Protein AF-A0A673LH38-F1 (afdb_monomer)

Mean predicted aligned error: 8.01 Å

Solvent-accessible surface area (backbone atoms only — not comparable to full-atom values): 8176 Å² total; per-residue (Å²): 126,64,16,39,36,42,34,36,40,55,100,60,71,49,93,52,50,27,47,50,55,32,51,54,44,51,49,33,48,72,74,65,25,55,27,29,40,26,26,31,14,60,38,18,37,38,70,23,70,87,26,54,37,81,55,52,80,71,77,49,54,81,39,64,82,47,83,31,49,96,41,46,58,44,92,47,70,55,59,79,38,70,66,28,42,40,41,24,50,49,43,34,52,77,71,59,42,35,29,39,35,47,36,47,44,70,73,46,50,51,52,51,50,53,51,49,73,44,39,66,64,42,50,56,49,48,53,66,70,49,78,89,79,74,89,79,82,80,76,64,65,48,72,50,76,56,76,86,133

Sequence (149 aa):
LHALCVFNKMLYNSAGMNAAIRAVTRMGIYVGAKVYLVYEGYQGLVDGGDNIKLANWQSVTNIIQLGGTVIGSARCKAFTTREGRLAAAFNLVKRGISNLCVCGGDGSLTGANIFRSEWSGLLDELLKKVCHQMYFKGASLNCIAKMND

Organism: NCBI:txid307959

Structure (mmCIF, N/CA/C/O backbone):
data_AF-A0A673LH38-F1
#
_entry.id   AF-A0A673LH38-F1
#
loop_
_atom_site.group_PDB
_atom_site.id
_atom_site.type_symbol
_atom_site.label_atom_id
_atom_site.label_alt_id
_atom_site.label_comp_id
_atom_site.label_asym_id
_atom_site.label_entity_id
_atom_site.label_seq_id
_atom_site.pdbx_PDB_ins_code
_atom_site.Cartn_x
_atom_site.Cartn_y
_atom_site.Cartn_z
_atom_site.occupancy
_atom_site.B_iso_or_equiv
_atom_site.auth_seq_id
_atom_site.auth_comp_id
_atom_site.auth_asym_id
_atom_site.auth_atom_id
_atom_site.pdbx_PDB_model_num
ATOM 1 N N . LEU A 1 1 ? -11.726 -13.631 -4.597 1.00 43.41 1 LEU A N 1
ATOM 2 C CA . LEU A 1 1 ? -10.728 -12.767 -5.274 1.00 43.41 1 LEU A CA 1
ATOM 3 C C . LEU A 1 1 ? -10.133 -11.800 -4.260 1.00 43.41 1 LEU A C 1
ATOM 5 O O . LEU A 1 1 ? -10.767 -10.822 -3.899 1.00 43.41 1 LEU A O 1
ATOM 9 N N . HIS A 1 2 ? -8.958 -12.129 -3.744 1.00 55.66 2 HIS A N 1
ATOM 10 C CA . HIS A 1 2 ? -8.279 -11.407 -2.672 1.00 55.66 2 HIS A CA 1
ATOM 11 C C . HIS A 1 2 ? -7.371 -10.347 -3.302 1.00 55.66 2 HIS A C 1
ATOM 13 O O . HIS A 1 2 ? -6.460 -10.704 -4.043 1.00 55.66 2 HIS A O 1
ATOM 19 N N . ALA A 1 3 ? -7.647 -9.057 -3.093 1.00 60.16 3 ALA A N 1
ATOM 20 C CA . ALA A 1 3 ? -6.787 -8.004 -3.626 1.00 60.16 3 ALA A CA 1
ATOM 21 C C . ALA A 1 3 ? -5.535 -7.829 -2.749 1.00 60.16 3 ALA A C 1
ATOM 23 O O . ALA A 1 3 ? -5.631 -7.870 -1.517 1.00 60.16 3 ALA A O 1
ATOM 24 N N . LEU A 1 4 ? -4.378 -7.687 -3.403 1.00 64.31 4 LEU A N 1
ATOM 25 C CA . LEU A 1 4 ? -3.053 -7.605 -2.787 1.00 64.31 4 LEU A CA 1
ATOM 26 C C . LEU A 1 4 ? -2.476 -6.208 -2.992 1.00 64.31 4 LEU A C 1
ATOM 28 O O . LEU A 1 4 ? -2.326 -5.764 -4.126 1.00 64.31 4 LEU A O 1
ATOM 32 N N . CYS A 1 5 ? -2.138 -5.530 -1.906 1.00 63.44 5 CYS A N 1
ATOM 33 C CA . CYS A 1 5 ? -1.544 -4.201 -1.925 1.00 63.44 5 CYS A CA 1
ATOM 34 C C . CYS A 1 5 ? -0.044 -4.295 -1.645 1.00 63.44 5 CYS A C 1
ATOM 36 O O . CYS A 1 5 ? 0.328 -4.794 -0.591 1.00 63.44 5 CYS A O 1
ATOM 38 N N . VAL A 1 6 ? 0.805 -3.826 -2.561 1.00 65.06 6 VAL A N 1
ATOM 39 C CA . VAL A 1 6 ? 2.266 -3.820 -2.395 1.00 65.06 6 VAL A CA 1
ATOM 40 C C . VAL A 1 6 ? 2.738 -2.391 -2.181 1.00 65.06 6 VAL A C 1
ATOM 42 O O . VAL A 1 6 ? 2.471 -1.525 -3.017 1.00 65.06 6 VAL A O 1
ATOM 45 N N . PHE A 1 7 ? 3.460 -2.141 -1.090 1.00 68.25 7 PHE A N 1
ATOM 46 C CA . PHE A 1 7 ? 4.151 -0.866 -0.916 1.00 68.25 7 PHE A CA 1
ATOM 47 C C . PHE A 1 7 ? 5.502 -1.023 -0.229 1.00 68.25 7 PHE A C 1
ATOM 49 O O . PHE A 1 7 ? 5.739 -1.982 0.510 1.00 68.25 7 PHE A O 1
ATOM 56 N N . ASN A 1 8 ? 6.387 -0.066 -0.504 1.00 59.78 8 ASN A N 1
ATOM 57 C CA . ASN A 1 8 ? 7.760 -0.070 -0.036 1.00 59.78 8 ASN A CA 1
ATOM 58 C C . ASN A 1 8 ? 7.997 1.017 1.012 1.00 59.78 8 ASN A C 1
ATOM 60 O O . ASN A 1 8 ? 7.528 2.147 0.864 1.00 59.78 8 ASN A O 1
ATOM 64 N N . LYS A 1 9 ? 8.771 0.693 2.047 1.00 57.19 9 LYS A N 1
ATOM 65 C CA . LYS A 1 9 ? 9.431 1.716 2.854 1.00 57.19 9 LYS A CA 1
ATOM 66 C C . LYS A 1 9 ? 10.800 1.237 3.315 1.00 57.19 9 LYS A C 1
ATOM 68 O O . LYS A 1 9 ? 10.929 0.463 4.265 1.00 57.19 9 LYS A O 1
ATOM 73 N N . MET A 1 10 ? 11.826 1.779 2.677 1.00 52.81 10 MET A N 1
ATOM 74 C CA . MET A 1 10 ? 13.209 1.710 3.129 1.00 52.81 10 MET A CA 1
ATOM 75 C C . MET A 1 10 ? 13.832 3.098 3.006 1.00 52.81 10 MET A C 1
ATOM 77 O O . MET A 1 10 ? 13.480 3.877 2.119 1.00 52.81 10 MET A O 1
ATOM 81 N N . LEU A 1 11 ? 14.713 3.423 3.951 1.00 47.12 11 LEU A N 1
ATOM 82 C CA . LEU A 1 11 ? 15.449 4.690 3.994 1.00 47.12 11 LEU A CA 1
ATOM 83 C C . LEU A 1 11 ? 16.657 4.701 3.043 1.00 47.12 11 LEU A C 1
ATOM 85 O O . LEU A 1 11 ? 17.255 5.751 2.843 1.00 47.12 11 LEU A O 1
ATOM 89 N N . TYR A 1 12 ? 16.981 3.557 2.440 1.00 46.22 12 TYR A N 1
ATOM 90 C CA . TYR A 1 12 ? 17.981 3.406 1.391 1.00 46.22 12 TYR A CA 1
ATOM 91 C C . TYR A 1 12 ? 17.317 2.733 0.189 1.00 46.22 12 TYR A C 1
ATOM 93 O O . TYR A 1 12 ? 16.693 1.682 0.330 1.00 46.22 12 TYR A O 1
ATOM 101 N N . ASN A 1 13 ? 17.429 3.356 -0.982 1.00 54.97 13 ASN A N 1
ATOM 102 C CA . ASN A 1 13 ? 17.029 2.792 -2.269 1.00 54.97 13 ASN A CA 1
ATOM 103 C C . ASN A 1 13 ? 17.883 1.543 -2.550 1.00 54.97 13 ASN A C 1
ATOM 105 O O . ASN A 1 13 ? 18.934 1.634 -3.176 1.00 54.97 13 ASN A O 1
ATOM 109 N N . SER A 1 14 ? 17.462 0.389 -2.028 1.00 56.12 14 SER A N 1
ATOM 110 C CA . SER A 1 14 ? 18.187 -0.871 -2.186 1.00 56.12 14 SER A CA 1
ATOM 111 C C . SER A 1 14 ? 17.957 -1.443 -3.584 1.00 56.12 14 SER A C 1
ATOM 113 O O . SER A 1 14 ? 16.817 -1.530 -4.060 1.00 56.12 14 SER A O 1
ATOM 115 N N . ALA A 1 15 ? 19.048 -1.842 -4.239 1.00 59.84 15 ALA A N 1
ATOM 116 C CA . ALA A 1 15 ? 19.034 -2.535 -5.519 1.00 59.84 15 ALA A CA 1
ATOM 117 C C . ALA A 1 15 ? 18.386 -3.923 -5.342 1.00 59.84 15 ALA A C 1
ATOM 119 O O . ALA A 1 15 ? 19.048 -4.905 -5.042 1.00 59.84 15 ALA A O 1
ATOM 120 N N . GLY A 1 16 ? 17.059 -3.994 -5.472 1.00 71.94 16 GLY A N 1
ATOM 121 C CA . GLY A 1 16 ? 16.303 -5.242 -5.303 1.00 71.94 16 GLY A CA 1
ATOM 122 C C . GLY A 1 16 ? 14.801 -5.050 -5.100 1.00 71.94 16 GLY A C 1
ATOM 123 O O . GLY A 1 16 ? 14.005 -5.938 -5.407 1.00 71.94 16 GLY A O 1
ATOM 124 N N . MET A 1 17 ? 14.369 -3.861 -4.678 1.00 77.81 17 MET A N 1
ATOM 125 C CA . MET A 1 17 ? 12.950 -3.588 -4.411 1.00 77.81 17 MET A CA 1
ATOM 126 C C . MET A 1 17 ? 12.081 -3.667 -5.657 1.00 77.81 17 MET A C 1
ATOM 128 O O . MET A 1 17 ? 10.998 -4.245 -5.616 1.00 77.81 17 MET A O 1
ATOM 132 N N . ASN A 1 18 ? 12.564 -3.150 -6.785 1.00 84.44 18 ASN A N 1
ATOM 133 C CA . ASN A 1 18 ? 11.842 -3.263 -8.049 1.00 84.44 18 ASN A CA 1
ATOM 134 C C . ASN A 1 18 ? 11.701 -4.724 -8.496 1.00 84.44 18 ASN A C 1
ATOM 136 O O . ASN A 1 18 ? 10.676 -5.094 -9.070 1.00 84.44 18 ASN A O 1
ATOM 140 N N . ALA A 1 19 ? 12.681 -5.579 -8.181 1.00 84.25 19 ALA A N 1
ATOM 141 C CA . ALA A 1 19 ? 12.580 -7.012 -8.427 1.00 84.25 19 ALA A CA 1
ATOM 142 C C . ALA A 1 19 ? 11.520 -7.665 -7.525 1.00 84.25 19 ALA A C 1
ATOM 144 O O . ALA A 1 19 ? 10.686 -8.419 -8.031 1.00 84.25 19 ALA A O 1
ATOM 145 N N . ALA A 1 20 ? 11.480 -7.314 -6.234 1.00 83.31 20 ALA A N 1
ATOM 146 C CA . ALA A 1 20 ? 10.463 -7.794 -5.296 1.00 83.31 20 ALA A CA 1
ATOM 147 C C . ALA A 1 20 ? 9.044 -7.354 -5.703 1.00 83.31 20 ALA A C 1
ATOM 149 O O . ALA A 1 20 ? 8.155 -8.194 -5.848 1.00 83.31 20 ALA A O 1
ATOM 150 N N . ILE A 1 21 ? 8.845 -6.060 -5.986 1.00 84.88 21 ILE A N 1
ATOM 151 C CA . ILE A 1 21 ? 7.564 -5.505 -6.452 1.00 84.88 21 ILE A CA 1
ATOM 152 C C . ILE A 1 21 ? 7.116 -6.216 -7.730 1.00 84.88 21 ILE A C 1
ATOM 154 O O . ILE A 1 21 ? 5.959 -6.632 -7.838 1.00 84.88 21 ILE A O 1
ATOM 158 N N . ARG A 1 22 ? 8.029 -6.419 -8.689 1.00 88.12 22 ARG A N 1
ATOM 159 C CA . ARG A 1 22 ? 7.725 -7.137 -9.932 1.00 88.12 22 ARG A CA 1
ATOM 160 C C . ARG A 1 22 ? 7.333 -8.587 -9.678 1.00 88.12 22 ARG A C 1
ATOM 162 O O . ARG A 1 22 ? 6.371 -9.049 -10.286 1.00 88.12 22 ARG A O 1
ATOM 169 N N . ALA A 1 23 ? 8.064 -9.301 -8.825 1.00 86.81 23 ALA A N 1
ATOM 170 C CA . ALA A 1 23 ? 7.796 -10.704 -8.523 1.00 86.81 23 ALA A CA 1
ATOM 171 C C . ALA A 1 23 ? 6.422 -10.875 -7.863 1.00 86.81 23 ALA A C 1
ATOM 173 O O . ALA A 1 23 ? 5.607 -11.661 -8.346 1.00 86.81 23 ALA A O 1
ATOM 174 N N . VAL A 1 24 ? 6.131 -10.081 -6.828 1.00 84.75 24 VAL A N 1
ATOM 175 C CA . VAL A 1 24 ? 4.847 -10.117 -6.114 1.00 84.75 24 VAL A CA 1
ATOM 176 C C . VAL A 1 24 ? 3.697 -9.719 -7.036 1.00 84.75 24 VAL A C 1
ATOM 178 O O . VAL A 1 24 ? 2.672 -10.396 -7.066 1.00 84.75 24 VAL A O 1
ATOM 181 N N . THR A 1 25 ? 3.877 -8.672 -7.847 1.00 88.00 25 THR A N 1
ATOM 182 C CA . THR A 1 25 ? 2.840 -8.219 -8.783 1.00 88.00 25 THR A CA 1
ATOM 183 C C . THR A 1 25 ? 2.551 -9.259 -9.855 1.00 88.00 25 THR A C 1
ATOM 185 O O . THR A 1 25 ? 1.392 -9.598 -10.083 1.00 88.00 25 THR A O 1
ATOM 188 N N . ARG A 1 26 ? 3.588 -9.815 -10.495 1.00 89.06 26 ARG A N 1
ATOM 189 C CA . ARG A 1 26 ? 3.405 -10.851 -11.519 1.00 89.06 26 ARG A CA 1
ATOM 190 C C . ARG A 1 26 ? 2.783 -12.109 -10.944 1.00 89.06 26 ARG A C 1
ATOM 192 O O . ARG A 1 26 ? 1.888 -12.656 -11.576 1.00 89.06 26 ARG A O 1
ATOM 199 N N . MET A 1 27 ? 3.213 -12.534 -9.756 1.00 88.00 27 MET A N 1
ATOM 200 C CA . MET A 1 27 ? 2.639 -13.706 -9.105 1.00 88.00 27 MET A CA 1
ATOM 201 C C . MET A 1 27 ? 1.177 -13.469 -8.712 1.00 88.00 27 MET A C 1
ATOM 203 O O . MET A 1 27 ? 0.338 -14.327 -8.957 1.00 88.00 27 MET A O 1
ATOM 207 N N . GLY A 1 28 ? 0.851 -12.289 -8.176 1.00 86.81 28 GLY A N 1
ATOM 208 C CA . GLY A 1 28 ? -0.524 -11.904 -7.855 1.00 86.81 28 GLY A CA 1
ATOM 209 C C . GLY A 1 28 ? -1.435 -11.913 -9.084 1.00 86.81 28 GLY A C 1
ATOM 210 O O . GLY A 1 28 ? -2.502 -12.520 -9.054 1.00 86.81 28 GLY A O 1
ATOM 211 N N . ILE A 1 29 ? -0.986 -11.320 -10.194 1.00 88.62 29 ILE A N 1
ATOM 212 C CA . ILE A 1 29 ? -1.725 -11.352 -11.465 1.00 88.62 29 ILE A CA 1
ATOM 213 C C . ILE A 1 29 ? -1.861 -12.794 -11.977 1.00 88.62 29 ILE A C 1
ATOM 215 O O . ILE A 1 29 ? -2.943 -13.186 -12.407 1.00 88.62 29 ILE A O 1
ATOM 219 N N . TYR A 1 30 ? -0.794 -13.595 -11.894 1.00 88.19 30 TYR A N 1
ATOM 220 C CA . TYR A 1 30 ? -0.776 -14.990 -12.344 1.00 88.19 30 TYR A CA 1
ATOM 221 C C . TYR A 1 30 ? -1.802 -15.866 -11.610 1.00 88.19 30 TYR A C 1
ATOM 223 O O . TYR A 1 30 ? -2.469 -16.679 -12.240 1.00 88.19 30 TYR A O 1
ATOM 231 N N . VAL A 1 31 ? -1.996 -15.664 -10.303 1.00 87.12 31 VAL A N 1
ATOM 232 C CA . VAL A 1 31 ? -3.020 -16.388 -9.520 1.00 87.12 31 VAL A CA 1
ATOM 233 C C . VAL A 1 31 ? -4.435 -15.808 -9.664 1.00 87.12 31 VAL A C 1
ATOM 235 O O . VAL A 1 31 ? -5.347 -16.222 -8.950 1.00 87.12 31 VAL A O 1
ATOM 238 N N . GLY A 1 32 ? -4.637 -14.825 -10.548 1.00 86.44 32 GLY A N 1
ATOM 239 C CA . GLY A 1 32 ? -5.931 -14.169 -10.760 1.00 86.44 32 GLY A CA 1
ATOM 240 C C . GLY A 1 32 ? -6.326 -13.174 -9.660 1.00 86.44 32 GLY A C 1
ATOM 241 O O . GLY A 1 32 ? -7.501 -12.817 -9.538 1.00 86.44 32 GLY A O 1
ATOM 242 N N . ALA A 1 33 ? -5.376 -12.718 -8.837 1.00 86.62 33 ALA A N 1
ATOM 243 C CA . ALA A 1 33 ? -5.612 -11.675 -7.844 1.00 86.62 33 ALA A CA 1
ATOM 244 C C . ALA A 1 33 ? -5.526 -10.274 -8.470 1.00 86.62 33 ALA A C 1
ATOM 246 O O . ALA A 1 33 ? -4.722 -10.006 -9.363 1.00 86.62 33 ALA A O 1
ATOM 247 N N . LYS A 1 34 ? -6.334 -9.340 -7.953 1.00 89.19 34 LYS A N 1
ATOM 248 C CA . LYS A 1 34 ? -6.212 -7.916 -8.295 1.00 89.19 34 LYS A CA 1
ATOM 249 C C . LYS A 1 34 ? -5.084 -7.309 -7.466 1.00 89.19 34 LYS A C 1
ATOM 251 O O . LYS A 1 34 ? -5.202 -7.222 -6.244 1.00 89.19 34 LYS A O 1
ATOM 256 N N . VAL A 1 35 ? -3.997 -6.906 -8.114 1.00 90.06 35 VAL A N 1
ATOM 257 C CA . VAL A 1 35 ? -2.845 -6.307 -7.431 1.00 90.06 35 VAL A CA 1
ATOM 258 C C . VAL A 1 35 ? -2.936 -4.790 -7.497 1.00 90.06 35 VAL A C 1
ATOM 260 O O . VAL A 1 35 ? -3.176 -4.232 -8.563 1.00 90.06 35 VAL A O 1
ATOM 263 N N . TYR A 1 36 ? -2.713 -4.127 -6.370 1.00 91.19 36 TYR A N 1
ATOM 264 C CA . TYR A 1 36 ? -2.600 -2.679 -6.273 1.00 91.19 36 TYR A CA 1
ATOM 265 C C . TYR A 1 36 ? -1.198 -2.292 -5.802 1.00 91.19 36 TYR A C 1
ATOM 267 O O . TYR A 1 36 ? -0.641 -2.912 -4.896 1.00 91.19 36 TYR A O 1
ATOM 275 N N . LEU A 1 37 ? -0.641 -1.250 -6.409 1.00 90.00 37 LEU A N 1
ATOM 276 C CA . LEU A 1 37 ? 0.607 -0.619 -5.995 1.00 90.00 37 LEU A CA 1
ATOM 277 C C . LEU A 1 37 ? 0.280 0.661 -5.240 1.00 90.00 37 LEU A C 1
ATOM 279 O O . LEU A 1 37 ? -0.537 1.457 -5.716 1.00 90.00 37 LEU A O 1
ATOM 283 N N . VAL A 1 38 ? 0.918 0.854 -4.086 1.00 89.31 38 VAL A N 1
ATOM 284 C CA . VAL A 1 38 ? 0.79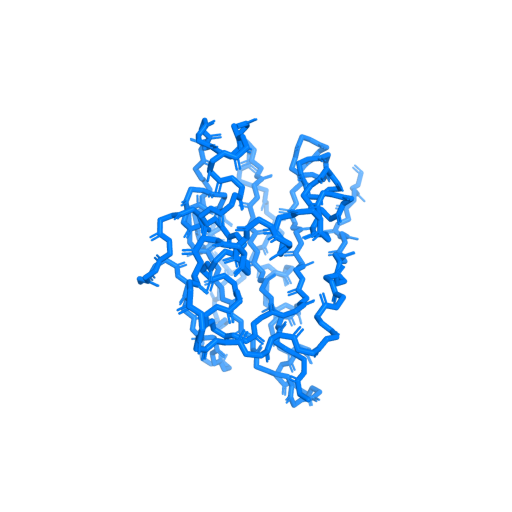4 2.100 -3.325 1.00 89.31 38 VAL A CA 1
ATOM 285 C C . VAL A 1 38 ? 2.048 2.928 -3.483 1.00 89.31 38 VAL A C 1
ATOM 287 O O . VAL A 1 38 ? 3.148 2.476 -3.161 1.00 89.31 38 VAL A O 1
ATOM 290 N N . TYR A 1 39 ? 1.848 4.141 -3.972 1.00 88.25 39 TYR A N 1
ATOM 291 C CA . TYR A 1 39 ? 2.886 5.136 -4.161 1.00 88.25 39 TYR A CA 1
ATOM 292 C C . TYR A 1 39 ? 3.161 5.881 -2.852 1.00 88.25 39 TYR A C 1
ATOM 294 O O . TYR A 1 39 ? 2.289 5.972 -1.995 1.00 88.25 39 TYR A O 1
ATOM 302 N N . GLU A 1 40 ? 4.378 6.385 -2.660 1.00 87.44 40 GLU A N 1
ATOM 303 C CA . GLU A 1 40 ? 4.781 7.146 -1.464 1.00 87.44 40 GLU A CA 1
ATOM 304 C C . GLU A 1 40 ? 4.616 6.377 -0.132 1.00 87.44 40 GLU A C 1
ATOM 306 O O . GLU A 1 40 ? 4.526 6.942 0.962 1.00 87.44 40 GLU A O 1
ATOM 311 N N . GLY A 1 41 ? 4.609 5.046 -0.204 1.00 86.12 41 GLY A N 1
ATOM 312 C CA . GLY A 1 41 ? 4.534 4.145 0.941 1.00 86.12 41 GLY A CA 1
ATOM 313 C C . GLY A 1 41 ? 3.302 4.366 1.829 1.00 86.12 41 GLY A C 1
ATOM 314 O O . GLY A 1 41 ? 2.171 4.421 1.355 1.00 86.12 41 GLY A O 1
ATOM 315 N N . TYR A 1 42 ? 3.509 4.490 3.146 1.00 86.62 42 TYR A N 1
ATOM 316 C CA . TYR A 1 42 ? 2.404 4.713 4.089 1.00 86.62 42 TYR A CA 1
ATOM 317 C C . TYR A 1 42 ? 1.662 6.029 3.849 1.00 86.62 42 TYR A C 1
ATOM 319 O O . TYR A 1 42 ? 0.487 6.114 4.187 1.00 86.62 42 TYR A O 1
ATOM 327 N N . GLN A 1 43 ? 2.322 7.044 3.283 1.00 88.38 43 GLN A N 1
ATOM 328 C CA . GLN A 1 43 ? 1.673 8.327 3.023 1.00 88.38 43 GLN A CA 1
ATOM 329 C C . GLN A 1 43 ? 0.586 8.152 1.963 1.00 88.38 43 GLN A C 1
ATOM 331 O O . GLN A 1 43 ? -0.567 8.481 2.217 1.00 88.38 43 GLN A O 1
ATOM 336 N N . GLY A 1 44 ? 0.909 7.498 0.846 1.00 89.19 44 GLY A N 1
ATOM 337 C CA . GLY A 1 44 ? -0.087 7.211 -0.181 1.00 89.19 44 GLY A CA 1
ATOM 338 C C . GLY A 1 44 ? -1.180 6.242 0.263 1.00 89.19 44 GLY A C 1
ATOM 339 O O . GLY A 1 44 ? -2.294 6.297 -0.256 1.00 89.19 44 GLY A O 1
ATOM 340 N N . LEU A 1 45 ? -0.912 5.395 1.261 1.00 88.56 45 LEU A N 1
ATOM 341 C CA . LEU A 1 45 ? -1.947 4.560 1.868 1.00 88.56 45 LEU A CA 1
ATOM 342 C C . LEU A 1 45 ? -2.986 5.406 2.628 1.00 88.56 45 LEU A C 1
ATOM 344 O O . LEU A 1 45 ? -4.186 5.147 2.521 1.00 88.56 45 LEU A O 1
ATOM 348 N N . VAL A 1 46 ? -2.526 6.421 3.368 1.00 91.06 46 VAL A N 1
ATOM 349 C CA . VAL A 1 46 ? -3.375 7.373 4.108 1.00 91.06 46 VAL A CA 1
ATOM 350 C C . VAL A 1 46 ? -4.105 8.319 3.156 1.00 91.06 46 VAL A C 1
ATOM 352 O O . VAL A 1 46 ? -5.312 8.501 3.294 1.00 91.06 46 VAL A O 1
ATOM 355 N N . ASP A 1 47 ? -3.400 8.871 2.170 1.00 90.94 47 ASP A N 1
ATOM 356 C CA . ASP A 1 47 ? -3.967 9.816 1.203 1.00 90.94 47 ASP A CA 1
ATOM 357 C C . ASP A 1 47 ? -4.980 9.132 0.273 1.00 90.94 47 ASP A C 1
ATOM 359 O O . ASP A 1 47 ? -5.976 9.728 -0.138 1.00 90.94 47 ASP A O 1
ATOM 363 N N . GLY A 1 48 ? -4.756 7.854 -0.045 1.00 87.62 48 GLY A N 1
ATOM 364 C CA . GLY A 1 48 ? -5.628 7.089 -0.926 1.00 87.62 48 GLY A CA 1
ATOM 365 C C . GLY A 1 48 ? -5.662 7.659 -2.344 1.00 87.62 48 GLY A C 1
ATOM 366 O O . GLY A 1 48 ? -4.661 8.154 -2.860 1.00 87.62 48 GLY A O 1
ATOM 367 N N . GLY A 1 49 ? -6.816 7.544 -3.010 1.00 88.69 49 GLY A N 1
ATOM 368 C CA . GLY A 1 49 ? -7.001 8.107 -4.353 1.00 88.69 49 GLY A CA 1
ATOM 369 C C . GLY A 1 49 ? -5.979 7.574 -5.361 1.00 88.69 49 GLY A C 1
ATOM 370 O O . GLY A 1 49 ? -5.757 6.362 -5.426 1.00 88.69 49 GLY A O 1
ATOM 371 N N . ASP A 1 50 ? -5.346 8.467 -6.120 1.00 88.06 50 ASP A N 1
ATOM 372 C CA . ASP A 1 50 ? -4.370 8.121 -7.161 1.00 88.06 50 ASP A CA 1
ATOM 373 C C . ASP A 1 50 ? -3.083 7.491 -6.627 1.00 88.06 50 ASP A C 1
ATOM 375 O O . ASP A 1 50 ? -2.331 6.903 -7.402 1.00 88.06 50 ASP A O 1
ATOM 379 N N . ASN A 1 51 ? -2.843 7.529 -5.317 1.00 90.12 51 ASN A N 1
ATOM 380 C CA . ASN A 1 51 ? -1.695 6.851 -4.730 1.00 90.12 51 ASN A CA 1
ATOM 381 C C . ASN A 1 51 ? -1.879 5.333 -4.645 1.00 90.12 51 ASN A C 1
ATOM 383 O O . ASN A 1 51 ? -0.897 4.633 -4.441 1.00 90.12 51 ASN A O 1
ATOM 387 N N . ILE A 1 52 ? -3.093 4.800 -4.828 1.00 90.56 52 ILE A N 1
ATOM 388 C CA . ILE A 1 52 ? -3.357 3.353 -4.853 1.00 90.56 52 ILE A CA 1
ATOM 389 C C . ILE A 1 52 ? -3.838 2.971 -6.254 1.00 90.56 52 ILE A C 1
ATOM 391 O O . ILE A 1 52 ? -5.019 3.119 -6.584 1.00 90.56 52 ILE A O 1
ATOM 395 N N . LYS A 1 53 ? -2.930 2.461 -7.090 1.00 90.94 53 LYS A N 1
ATOM 396 C CA . LYS A 1 53 ? -3.222 2.152 -8.499 1.00 90.94 53 LYS A CA 1
ATOM 397 C C . LYS A 1 53 ? -3.295 0.656 -8.733 1.00 90.94 53 LYS A C 1
ATOM 399 O O . LYS A 1 53 ? -2.484 -0.098 -8.205 1.00 90.94 53 LYS A O 1
ATOM 404 N N . LEU A 1 54 ? -4.261 0.229 -9.542 1.00 90.88 54 LEU A N 1
ATOM 405 C CA . LEU A 1 54 ? -4.317 -1.152 -10.009 1.00 90.88 54 LEU A CA 1
ATOM 406 C C . LEU A 1 54 ? -3.098 -1.412 -10.901 1.00 90.88 54 LEU A C 1
ATOM 408 O O . LEU A 1 54 ? -2.824 -0.637 -11.818 1.00 90.88 54 LEU A O 1
ATOM 412 N N . ALA A 1 55 ? -2.366 -2.481 -10.612 1.00 89.06 55 ALA A N 1
ATOM 413 C CA . ALA A 1 55 ? -1.240 -2.903 -11.419 1.00 89.06 55 ALA A CA 1
ATOM 414 C C . ALA A 1 55 ? -1.648 -3.930 -12.462 1.00 89.06 55 ALA A C 1
ATOM 416 O O . ALA A 1 55 ? -2.358 -4.899 -12.190 1.00 89.06 55 ALA A O 1
ATOM 417 N N . ASN A 1 56 ? -1.084 -3.732 -13.646 1.00 89.50 56 ASN A N 1
ATOM 418 C CA . ASN A 1 56 ? -1.207 -4.625 -14.778 1.00 89.50 56 ASN A CA 1
ATOM 419 C C . ASN A 1 56 ? 0.168 -5.242 -15.061 1.00 89.50 56 ASN A C 1
ATOM 421 O O . ASN A 1 56 ? 1.197 -4.796 -14.549 1.00 89.50 56 ASN A O 1
ATOM 425 N N . TRP A 1 57 ? 0.217 -6.240 -15.943 1.00 86.19 57 TRP A N 1
ATOM 426 C CA . TRP A 1 57 ? 1.480 -6.874 -16.336 1.00 86.19 57 TRP A CA 1
ATOM 427 C C . TRP A 1 57 ? 2.518 -5.863 -16.858 1.00 86.19 57 TRP A C 1
ATOM 429 O O . TRP A 1 57 ? 3.713 -5.948 -16.563 1.00 86.19 57 TRP A O 1
ATOM 439 N N . GLN A 1 58 ? 2.040 -4.859 -17.596 1.00 89.31 58 GLN A N 1
ATOM 440 C CA . GLN A 1 58 ? 2.847 -3.772 -18.149 1.00 89.31 58 GLN A CA 1
ATOM 441 C C . GLN A 1 58 ? 3.371 -2.814 -17.070 1.00 89.31 58 G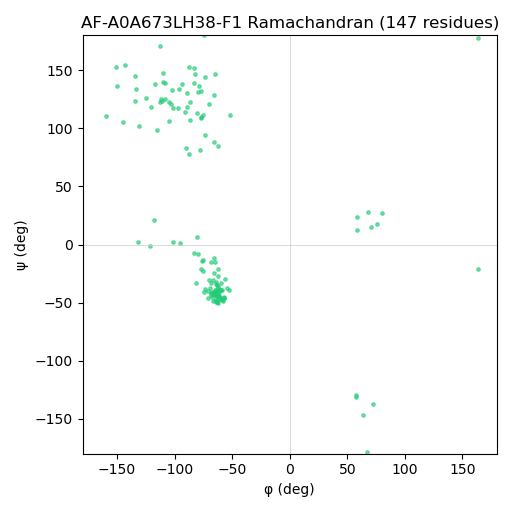LN A C 1
ATOM 443 O O . GLN A 1 58 ? 4.484 -2.317 -17.207 1.00 89.31 58 GLN A O 1
ATOM 448 N N . SER A 1 59 ? 2.640 -2.624 -15.965 1.00 85.44 59 SER A N 1
ATOM 449 C CA . SER A 1 59 ? 3.007 -1.702 -14.877 1.00 85.44 59 SER A CA 1
ATOM 450 C C . SER A 1 59 ? 4.324 -2.067 -14.185 1.00 85.44 59 SER A C 1
ATOM 452 O O . SER A 1 59 ? 4.942 -1.216 -13.557 1.00 85.44 59 SER A O 1
ATOM 454 N N . VAL A 1 60 ? 4.762 -3.325 -14.300 1.00 85.69 60 VAL A N 1
ATOM 455 C CA . VAL A 1 60 ? 6.027 -3.829 -13.735 1.00 85.69 60 VAL A CA 1
ATOM 456 C C . VAL A 1 60 ? 6.999 -4.326 -14.810 1.00 85.69 60 VAL A C 1
ATOM 458 O O . VAL A 1 60 ? 7.891 -5.140 -14.550 1.00 85.69 60 VAL A O 1
ATOM 461 N N . THR A 1 61 ? 6.824 -3.876 -16.053 1.00 87.56 61 THR A N 1
ATOM 462 C CA . THR A 1 61 ? 7.754 -4.174 -17.148 1.00 87.56 61 THR A CA 1
ATOM 463 C C . THR A 1 61 ? 8.935 -3.209 -17.110 1.00 87.56 61 THR A C 1
ATOM 465 O O . THR A 1 61 ? 8.774 -2.031 -16.826 1.00 87.56 61 THR A O 1
ATOM 468 N N . ASN A 1 62 ? 10.140 -3.728 -17.354 1.00 85.88 62 ASN A N 1
ATOM 469 C CA . ASN A 1 62 ? 11.402 -2.980 -17.354 1.00 85.88 62 ASN A CA 1
ATOM 470 C C . ASN A 1 62 ? 11.769 -2.238 -16.046 1.00 85.88 62 ASN A C 1
ATOM 472 O O . ASN A 1 62 ? 12.717 -1.463 -16.028 1.00 85.88 62 ASN A O 1
ATOM 476 N N . ILE A 1 63 ? 11.077 -2.503 -14.930 1.00 84.88 63 ILE A N 1
ATOM 477 C CA . ILE A 1 63 ? 11.340 -1.800 -13.662 1.00 84.88 63 ILE A CA 1
ATOM 478 C C . ILE A 1 63 ? 12.593 -2.287 -12.922 1.00 84.88 63 ILE A C 1
ATOM 480 O O . ILE A 1 63 ? 13.127 -1.557 -12.101 1.00 84.88 63 ILE A O 1
ATOM 484 N N . ILE A 1 64 ? 13.079 -3.505 -13.199 1.00 83.00 64 ILE A N 1
ATOM 485 C CA . ILE A 1 64 ? 14.247 -4.088 -12.503 1.00 83.00 64 ILE A CA 1
ATOM 486 C C . ILE A 1 64 ? 15.513 -3.259 -12.746 1.00 83.00 64 ILE A C 1
ATOM 488 O O . ILE A 1 64 ? 16.331 -3.127 -11.845 1.00 83.00 64 ILE A O 1
ATOM 492 N N . GLN A 1 65 ? 15.649 -2.695 -13.948 1.00 82.25 65 GLN A N 1
ATOM 493 C CA . GLN A 1 65 ? 16.821 -1.915 -14.350 1.00 82.25 65 GLN A CA 1
ATOM 494 C C . GLN A 1 65 ? 16.824 -0.508 -13.734 1.00 82.25 65 GLN A C 1
ATOM 496 O O . GLN A 1 65 ? 17.830 0.194 -13.795 1.00 82.25 65 GLN A O 1
ATOM 501 N N . LEU A 1 66 ? 15.689 -0.068 -13.181 1.00 81.12 66 LEU A N 1
ATOM 502 C CA . LEU A 1 66 ? 15.562 1.253 -12.584 1.00 81.12 66 LEU A CA 1
ATOM 503 C C . LEU A 1 66 ? 16.160 1.242 -11.179 1.00 81.12 66 LEU A C 1
ATOM 505 O O . LEU A 1 66 ? 15.837 0.380 -10.358 1.00 81.12 66 LEU A O 1
ATOM 509 N N . GLY A 1 67 ? 17.003 2.235 -10.897 1.00 74.56 67 GLY A N 1
ATOM 510 C CA . GLY A 1 67 ? 17.508 2.483 -9.553 1.00 74.56 67 GLY A CA 1
ATOM 511 C C . GLY A 1 67 ? 16.388 2.903 -8.598 1.00 74.56 67 GLY A C 1
ATOM 512 O O . GLY A 1 67 ? 15.432 3.576 -8.986 1.00 74.56 67 GLY A O 1
ATOM 513 N N . GLY A 1 68 ? 16.509 2.509 -7.331 1.00 75.56 68 GLY A N 1
ATOM 514 C CA . GLY A 1 68 ? 15.525 2.822 -6.300 1.00 75.56 68 GLY A CA 1
ATOM 515 C C . GLY A 1 68 ? 14.223 2.043 -6.434 1.00 75.56 68 GLY A C 1
ATOM 516 O O . GLY A 1 68 ? 14.234 0.831 -6.635 1.00 75.56 68 GLY A O 1
ATOM 517 N N . THR A 1 69 ? 13.092 2.720 -6.250 1.00 75.81 69 THR A N 1
ATOM 518 C CA . THR A 1 69 ? 11.772 2.084 -6.174 1.00 75.81 69 THR A CA 1
ATOM 519 C C . THR A 1 69 ? 10.769 2.847 -7.029 1.00 75.81 69 THR A C 1
ATOM 521 O O . THR A 1 69 ? 10.559 4.041 -6.818 1.00 75.81 69 THR A O 1
ATOM 524 N N . VAL A 1 70 ? 10.126 2.157 -7.975 1.00 83.06 70 VAL A N 1
ATOM 525 C CA . VAL A 1 70 ? 9.172 2.764 -8.928 1.00 83.06 70 VAL A CA 1
ATOM 526 C C . VAL A 1 70 ? 7.906 3.325 -8.284 1.00 83.06 70 VAL A C 1
ATOM 528 O O . VAL A 1 70 ? 7.174 4.078 -8.919 1.00 83.06 70 VAL A O 1
ATOM 531 N N . ILE A 1 71 ? 7.643 2.954 -7.034 1.00 82.38 71 ILE A N 1
ATOM 532 C CA . ILE A 1 71 ? 6.501 3.429 -6.250 1.00 82.38 71 ILE A CA 1
ATOM 533 C C . ILE A 1 71 ? 6.891 4.520 -5.243 1.00 82.38 71 ILE A C 1
ATOM 535 O O . ILE A 1 71 ? 6.045 4.981 -4.488 1.00 82.38 71 ILE A O 1
ATOM 539 N N . GLY A 1 72 ? 8.157 4.940 -5.206 1.00 80.12 72 GLY A N 1
ATOM 540 C CA . GLY A 1 72 ? 8.627 5.902 -4.210 1.00 80.12 72 GLY A CA 1
ATOM 541 C C . GLY A 1 72 ? 8.613 5.348 -2.779 1.00 80.12 72 GLY A C 1
ATOM 542 O O . GLY A 1 72 ? 8.334 4.174 -2.530 1.00 80.12 72 GLY A O 1
ATOM 543 N N . SER A 1 73 ? 8.998 6.189 -1.824 1.00 73.88 73 SER A N 1
ATOM 544 C CA . SER A 1 73 ? 9.011 5.870 -0.392 1.00 73.88 73 SER A CA 1
ATOM 545 C C . SER A 1 73 ? 9.005 7.186 0.378 1.00 73.88 73 SER A C 1
ATOM 547 O O . SER A 1 73 ? 10.005 7.905 0.378 1.00 73.88 73 SER A O 1
ATOM 549 N N . ALA A 1 74 ? 7.895 7.500 1.051 1.00 77.88 74 ALA A N 1
ATOM 550 C CA . ALA A 1 74 ? 7.787 8.697 1.877 1.00 77.88 74 ALA A CA 1
ATOM 551 C C . ALA A 1 74 ? 7.735 8.362 3.373 1.00 77.88 74 ALA A C 1
ATOM 553 O O . ALA A 1 74 ? 7.183 7.347 3.827 1.00 77.88 74 ALA A O 1
ATOM 554 N N . ARG A 1 75 ? 8.297 9.262 4.189 1.00 74.50 75 ARG A N 1
ATOM 555 C CA . ARG A 1 75 ? 8.096 9.225 5.640 1.00 74.50 75 ARG A CA 1
ATOM 556 C C . ARG A 1 75 ? 6.696 9.747 5.950 1.00 74.50 75 ARG A C 1
ATOM 558 O O . ARG A 1 75 ? 6.438 10.934 5.834 1.00 74.50 75 ARG A O 1
ATOM 565 N N . CYS A 1 76 ? 5.825 8.864 6.418 1.00 79.12 76 CYS A N 1
ATOM 566 C CA . CYS A 1 76 ? 4.498 9.240 6.889 1.00 79.12 76 CYS A CA 1
ATOM 567 C C . CYS A 1 76 ? 4.492 9.399 8.414 1.00 79.12 76 CYS A C 1
ATOM 569 O O . CYS A 1 76 ? 4.738 8.424 9.129 1.00 79.12 76 CYS A O 1
ATOM 571 N N . LYS A 1 77 ? 4.206 10.613 8.905 1.00 82.19 77 LYS A N 1
ATOM 572 C CA . LYS A 1 77 ? 3.897 10.854 10.327 1.00 82.19 77 LYS A CA 1
ATOM 573 C C . LYS A 1 77 ? 2.440 10.519 10.643 1.00 82.19 77 LYS A C 1
ATOM 575 O O . LYS A 1 77 ? 2.165 10.014 11.717 1.00 82.19 77 LYS A O 1
ATOM 580 N N . ALA A 1 78 ? 1.519 10.724 9.700 1.00 83.69 78 ALA A N 1
ATOM 581 C CA . ALA A 1 78 ? 0.099 10.449 9.917 1.00 83.69 78 ALA A CA 1
ATOM 582 C C . ALA A 1 78 ? -0.170 8.973 10.262 1.00 83.69 78 ALA A C 1
ATOM 584 O O . ALA A 1 78 ? -1.019 8.679 11.090 1.00 83.69 78 ALA A O 1
ATOM 585 N N . PHE A 1 79 ? 0.602 8.031 9.715 1.00 84.69 79 PHE A N 1
ATOM 586 C CA . PHE A 1 79 ? 0.415 6.604 10.000 1.00 84.69 79 PHE A CA 1
ATOM 587 C C . PHE A 1 79 ? 0.777 6.197 11.444 1.00 84.69 79 PHE A C 1
ATOM 589 O O . PHE A 1 79 ? 0.387 5.121 11.904 1.00 84.69 79 PHE A O 1
ATOM 596 N N . THR A 1 80 ? 1.498 7.041 12.194 1.00 84.38 80 THR A N 1
ATOM 597 C CA . THR A 1 80 ? 1.750 6.781 13.622 1.00 84.38 80 THR A CA 1
ATOM 598 C C . THR A 1 80 ? 0.519 7.069 14.478 1.00 84.38 80 THR A C 1
ATOM 600 O O . THR A 1 80 ? 0.377 6.477 15.550 1.00 84.38 80 THR A O 1
ATOM 603 N N . THR A 1 81 ? -0.412 7.900 14.000 1.00 90.12 81 THR A N 1
ATOM 604 C CA . THR A 1 81 ? -1.665 8.192 14.700 1.00 90.12 81 THR A CA 1
ATOM 605 C C . THR A 1 81 ? -2.749 7.180 14.336 1.00 90.12 81 THR A C 1
ATOM 607 O O . THR A 1 81 ? -2.754 6.577 13.258 1.00 90.12 81 THR A O 1
ATOM 610 N N . ARG A 1 82 ? -3.693 6.980 15.260 1.00 89.12 82 ARG A N 1
ATOM 611 C CA . ARG A 1 82 ? -4.851 6.104 15.046 1.00 89.12 82 ARG A CA 1
ATOM 612 C C . ARG A 1 82 ? -5.711 6.590 13.877 1.00 89.12 82 ARG A C 1
ATOM 614 O O . ARG A 1 82 ? -6.165 5.780 13.077 1.00 89.12 82 ARG A O 1
ATOM 621 N N . GLU A 1 83 ? -5.873 7.903 13.747 1.00 89.44 83 GLU A N 1
ATOM 622 C CA . GLU A 1 83 ? -6.644 8.543 12.677 1.00 89.44 83 GLU A CA 1
ATOM 623 C C . GLU A 1 83 ? -6.056 8.270 11.291 1.00 89.44 83 GLU A C 1
ATOM 625 O O . GLU A 1 83 ? -6.793 7.895 10.380 1.00 89.44 83 GLU A O 1
ATOM 630 N N . GLY A 1 84 ? -4.730 8.370 11.131 1.00 90.50 84 GLY A N 1
ATOM 631 C CA . GLY A 1 84 ? -4.090 8.043 9.858 1.00 90.50 84 GLY A CA 1
ATOM 632 C C . GLY A 1 84 ? -4.230 6.563 9.508 1.00 90.50 84 GLY A C 1
ATOM 633 O O . GLY A 1 84 ? -4.527 6.225 8.363 1.00 90.50 84 GLY A O 1
ATOM 634 N N . ARG A 1 85 ? -4.113 5.661 10.494 1.00 90.44 85 ARG A N 1
ATOM 635 C CA . ARG A 1 85 ? -4.390 4.229 10.275 1.00 90.44 85 ARG A CA 1
ATOM 636 C C . ARG A 1 85 ? -5.850 3.978 9.897 1.00 90.44 85 ARG A C 1
ATOM 638 O O . ARG A 1 85 ? -6.112 3.160 9.021 1.00 90.44 85 ARG A O 1
ATOM 645 N N . LEU A 1 86 ? -6.795 4.698 10.490 1.00 91.00 86 LEU A N 1
ATOM 646 C CA . LEU A 1 86 ? -8.211 4.590 10.142 1.00 91.00 86 LEU A CA 1
ATOM 647 C C . LEU A 1 86 ? -8.493 5.066 8.712 1.00 91.00 86 LEU A C 1
ATOM 649 O O . LEU A 1 86 ? -9.203 4.378 7.979 1.00 91.00 86 LEU A O 1
ATOM 653 N N . ALA A 1 87 ? -7.886 6.174 8.282 1.00 91.31 87 ALA A N 1
ATOM 654 C CA . ALA A 1 87 ? -7.959 6.638 6.896 1.00 91.31 87 ALA A CA 1
ATOM 655 C C . ALA A 1 87 ? -7.355 5.613 5.916 1.00 91.31 87 ALA A C 1
ATOM 657 O O . ALA A 1 87 ? -7.971 5.269 4.906 1.00 91.31 87 ALA A O 1
ATOM 658 N N . ALA A 1 88 ? -6.195 5.042 6.255 1.00 90.56 88 ALA A N 1
ATOM 659 C CA . ALA A 1 88 ? -5.572 3.971 5.481 1.00 90.56 88 ALA A CA 1
ATOM 660 C C . ALA A 1 88 ? -6.467 2.724 5.369 1.00 90.56 88 ALA A C 1
ATOM 662 O O . ALA A 1 88 ? -6.646 2.179 4.276 1.00 90.56 88 ALA A O 1
ATOM 663 N N . ALA A 1 89 ? -7.067 2.287 6.480 1.00 90.00 89 ALA A N 1
ATOM 664 C CA . ALA A 1 89 ? -8.002 1.167 6.493 1.00 90.00 89 ALA A CA 1
ATOM 665 C C . ALA A 1 89 ? -9.232 1.458 5.625 1.00 90.00 89 ALA A C 1
ATOM 667 O O . ALA A 1 89 ? -9.599 0.627 4.796 1.00 90.00 89 ALA A O 1
ATOM 668 N N . PHE A 1 90 ? -9.803 2.660 5.724 1.00 89.62 90 PHE A N 1
ATOM 669 C CA . PHE A 1 90 ? -10.917 3.088 4.880 1.00 89.62 90 PHE A CA 1
ATOM 670 C C . PHE A 1 90 ? -10.576 3.006 3.387 1.00 89.62 90 PHE A C 1
ATOM 672 O O . PHE A 1 90 ? -11.351 2.454 2.608 1.00 89.62 90 PHE 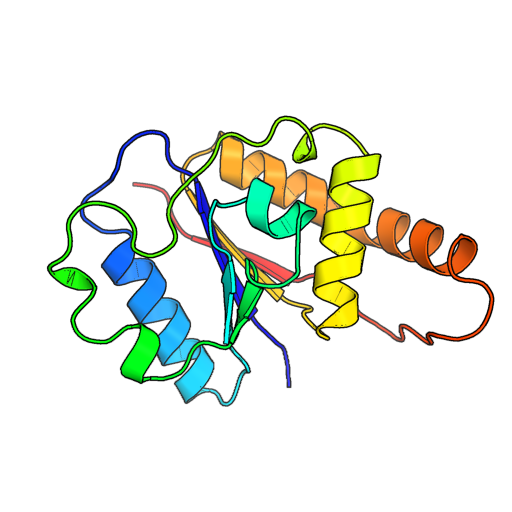A O 1
ATOM 679 N N . ASN A 1 91 ? -9.398 3.486 2.982 1.00 90.31 91 ASN A N 1
ATOM 680 C CA . ASN A 1 91 ? -8.963 3.462 1.584 1.00 90.31 91 ASN A CA 1
ATOM 681 C C . ASN A 1 91 ? -8.771 2.040 1.038 1.00 90.31 91 ASN A C 1
ATOM 683 O O . ASN A 1 91 ? -9.151 1.760 -0.104 1.00 90.31 91 ASN A O 1
ATOM 687 N N . LEU A 1 92 ? -8.206 1.140 1.847 1.00 87.31 92 LEU A N 1
ATOM 688 C CA . LEU A 1 92 ? -8.058 -0.275 1.496 1.00 87.31 92 LEU A CA 1
ATOM 689 C C . LEU A 1 92 ? -9.422 -0.940 1.318 1.00 87.31 92 LEU A C 1
ATOM 691 O O . LEU A 1 92 ? -9.694 -1.582 0.301 1.00 87.31 92 LEU A O 1
ATOM 695 N N . VAL A 1 93 ? -10.297 -0.723 2.292 1.00 86.19 93 VAL A N 1
ATOM 696 C CA . VAL A 1 93 ? -11.632 -1.303 2.354 1.00 86.19 93 VAL A CA 1
ATOM 697 C C . VAL A 1 93 ? -12.514 -0.802 1.205 1.00 86.19 93 VAL A C 1
ATOM 699 O O . VAL A 1 93 ? -13.149 -1.608 0.525 1.00 86.19 93 VAL A O 1
ATOM 702 N N . LYS A 1 94 ? -12.472 0.500 0.895 1.00 86.19 94 LYS A N 1
ATOM 703 C CA . LYS A 1 94 ? -13.176 1.118 -0.243 1.00 86.19 94 LYS A CA 1
ATOM 704 C C . LYS A 1 94 ? -12.813 0.473 -1.586 1.00 86.19 94 LYS A C 1
ATOM 706 O O . LYS A 1 94 ? -13.633 0.443 -2.499 1.00 86.19 94 LYS A O 1
ATOM 711 N N . ARG A 1 95 ? -11.590 -0.051 -1.714 1.00 84.69 95 ARG A N 1
ATOM 712 C CA . ARG A 1 95 ? -11.081 -0.729 -2.921 1.00 84.69 95 ARG A CA 1
ATOM 713 C C . ARG A 1 95 ? -11.234 -2.255 -2.877 1.00 84.69 95 ARG A C 1
ATOM 715 O O . ARG A 1 95 ? -10.824 -2.929 -3.822 1.00 84.69 95 ARG A O 1
ATOM 722 N N . GLY A 1 96 ? -11.808 -2.802 -1.802 1.00 83.94 96 GLY A N 1
ATOM 723 C CA . GLY A 1 96 ? -11.949 -4.244 -1.592 1.00 83.94 96 GLY A CA 1
ATOM 724 C C . GLY A 1 96 ? -10.613 -4.958 -1.361 1.00 83.94 96 GLY A C 1
ATOM 725 O O . GLY A 1 96 ? -10.471 -6.128 -1.718 1.00 83.94 96 GLY A O 1
ATOM 726 N N . ILE A 1 97 ? -9.615 -4.255 -0.820 1.00 85.94 97 ILE A N 1
ATOM 727 C CA . ILE A 1 97 ? -8.291 -4.805 -0.527 1.00 85.94 97 ILE A CA 1
ATOM 728 C C . ILE A 1 97 ? -8.300 -5.443 0.857 1.00 85.94 97 ILE A C 1
ATOM 730 O O . ILE A 1 97 ? -8.575 -4.783 1.854 1.00 85.94 97 ILE A O 1
ATOM 734 N N . SER A 1 98 ? -7.958 -6.730 0.908 1.00 80.06 98 SER A N 1
ATOM 735 C CA . SER A 1 98 ? -7.931 -7.522 2.142 1.00 80.06 98 SER A CA 1
ATOM 736 C C . SER A 1 98 ? -6.562 -8.133 2.447 1.00 80.06 98 SER A C 1
ATOM 738 O O . SER A 1 98 ? -6.404 -8.806 3.460 1.00 80.06 98 SER A O 1
ATOM 740 N N . ASN A 1 99 ? -5.555 -7.931 1.593 1.00 83.75 99 ASN A N 1
ATOM 741 C CA . ASN A 1 99 ? -4.209 -8.454 1.823 1.00 83.75 99 ASN A CA 1
ATOM 742 C C . ASN A 1 99 ? -3.192 -7.354 1.550 1.00 83.75 99 ASN A C 1
ATOM 744 O O . ASN A 1 99 ? -3.254 -6.668 0.526 1.00 83.75 99 ASN A O 1
ATOM 748 N N . LEU A 1 100 ? -2.245 -7.211 2.466 1.00 84.69 100 LEU A N 1
ATOM 749 C CA . LEU A 1 100 ? -1.216 -6.185 2.422 1.00 84.69 100 LEU A CA 1
ATOM 750 C C . LEU A 1 100 ? 0.154 -6.865 2.397 1.00 84.69 100 LEU A C 1
ATOM 752 O O . LEU A 1 100 ? 0.521 -7.590 3.317 1.00 84.69 100 LEU A O 1
ATOM 756 N N . CYS A 1 101 ? 0.915 -6.649 1.335 1.00 84.69 101 CYS A N 1
ATOM 757 C CA . CYS A 1 101 ? 2.309 -7.046 1.252 1.00 84.69 101 CYS A CA 1
ATOM 758 C C . CYS A 1 101 ? 3.186 -5.821 1.488 1.00 84.69 101 CYS A C 1
ATOM 760 O O . CYS A 1 101 ? 3.137 -4.848 0.734 1.00 84.69 101 CYS A O 1
ATOM 762 N N . VAL A 1 102 ? 3.974 -5.867 2.557 1.00 83.31 102 VAL A N 1
ATOM 763 C CA . VAL A 1 102 ? 4.883 -4.778 2.915 1.00 83.31 102 VAL A CA 1
ATOM 764 C C . VAL A 1 102 ? 6.306 -5.256 2.704 1.00 83.31 102 VAL A C 1
ATOM 766 O O . VAL A 1 102 ? 6.719 -6.261 3.286 1.00 83.31 102 VAL A O 1
ATOM 769 N N . CYS A 1 103 ? 7.042 -4.519 1.877 1.00 77.88 103 CYS A N 1
ATOM 770 C CA . CYS A 1 103 ? 8.469 -4.716 1.661 1.00 77.88 103 CYS A CA 1
ATOM 771 C C . CYS A 1 103 ? 9.211 -3.512 2.245 1.00 77.88 103 CYS A C 1
ATOM 773 O O . CYS A 1 103 ? 8.903 -2.366 1.928 1.00 77.88 103 CYS A O 1
ATOM 775 N N . GLY A 1 104 ? 10.169 -3.735 3.133 1.00 76.75 104 GLY A N 1
ATOM 776 C CA . GLY A 1 104 ? 10.882 -2.644 3.788 1.00 76.75 104 GLY A CA 1
ATOM 777 C C . GLY A 1 104 ? 11.623 -3.112 5.028 1.00 76.75 104 GLY A C 1
ATOM 778 O O . GLY A 1 104 ? 11.521 -4.274 5.400 1.00 76.75 104 GLY A O 1
ATOM 779 N N . GLY A 1 105 ? 12.347 -2.194 5.668 1.00 76.56 105 GLY A N 1
ATOM 780 C CA . GLY A 1 105 ? 13.091 -2.495 6.896 1.00 76.56 105 GLY A CA 1
ATOM 781 C C . GLY A 1 105 ? 12.199 -2.644 8.134 1.00 76.56 105 GLY A C 1
ATOM 782 O O . GLY A 1 105 ? 10.984 -2.432 8.078 1.00 76.56 105 GLY A O 1
ATOM 783 N N . ASP A 1 106 ? 12.816 -2.921 9.282 1.00 78.69 106 ASP A N 1
ATOM 784 C CA . ASP A 1 106 ? 12.136 -3.276 10.540 1.00 78.69 106 ASP A CA 1
ATOM 785 C C . ASP A 1 106 ? 11.053 -2.286 10.986 1.00 78.69 106 ASP A C 1
ATOM 787 O O . ASP A 1 106 ? 9.981 -2.686 11.442 1.00 78.69 106 ASP A O 1
ATOM 791 N N . GLY A 1 107 ? 11.277 -0.980 10.809 1.00 79.00 107 GLY A N 1
ATOM 792 C CA . GLY A 1 107 ? 10.275 0.038 11.147 1.00 79.00 107 GLY A CA 1
ATOM 793 C C . GLY A 1 107 ? 8.999 -0.072 10.303 1.00 79.00 107 GLY A C 1
ATOM 794 O O . GLY A 1 107 ? 7.892 0.169 10.787 1.00 79.00 107 GLY A O 1
ATOM 795 N N . SER A 1 108 ? 9.135 -0.480 9.042 1.00 79.31 108 SER A N 1
ATOM 796 C CA . SER A 1 108 ? 8.012 -0.701 8.131 1.00 79.31 108 SER A CA 1
ATOM 797 C C . SER A 1 108 ? 7.269 -1.983 8.477 1.00 79.31 108 SER A C 1
ATOM 799 O O . SER A 1 108 ? 6.038 -1.973 8.493 1.00 79.31 108 SER A O 1
ATOM 801 N N . LEU A 1 109 ? 8.008 -3.042 8.814 1.00 82.00 109 LEU A N 1
ATOM 802 C CA . LEU A 1 109 ? 7.462 -4.320 9.271 1.00 82.00 109 LEU A CA 1
ATOM 803 C C . LEU A 1 109 ? 6.698 -4.166 10.592 1.00 82.00 109 LEU A C 1
ATOM 805 O O . LEU A 1 109 ? 5.576 -4.651 10.721 1.00 82.00 109 LEU A O 1
ATOM 809 N N . THR A 1 110 ? 7.257 -3.405 11.533 1.00 85.44 110 THR A N 1
ATOM 810 C CA . THR A 1 110 ? 6.624 -3.086 12.819 1.00 85.44 110 THR A CA 1
ATOM 811 C C . THR A 1 110 ? 5.322 -2.316 12.613 1.00 85.44 110 THR A C 1
ATOM 813 O O . THR A 1 110 ? 4.288 -2.695 13.161 1.00 85.44 110 THR A O 1
ATOM 816 N N . GLY A 1 111 ? 5.333 -1.281 11.762 1.00 84.75 111 GLY A N 1
ATOM 817 C CA . GLY A 1 111 ? 4.123 -0.532 11.412 1.00 84.75 111 GLY A CA 1
ATOM 818 C C . GLY A 1 111 ? 3.039 -1.410 10.779 1.00 84.75 111 GLY A C 1
ATOM 819 O O . GLY A 1 111 ? 1.864 -1.273 11.114 1.00 84.75 111 GLY A O 1
ATOM 820 N N . ALA A 1 112 ? 3.433 -2.356 9.923 1.00 85.94 112 ALA A N 1
ATOM 821 C CA . ALA A 1 112 ? 2.513 -3.282 9.269 1.00 85.94 112 ALA A CA 1
ATOM 822 C C . ALA A 1 112 ? 1.917 -4.286 10.263 1.00 85.94 112 ALA A C 1
ATOM 824 O O . ALA A 1 112 ? 0.734 -4.618 10.171 1.00 85.94 112 ALA A O 1
ATOM 825 N N . ASN A 1 113 ? 2.721 -4.745 11.226 1.00 87.12 113 ASN A N 1
ATOM 826 C CA . ASN A 1 113 ? 2.275 -5.648 12.277 1.00 87.12 113 ASN A CA 1
ATOM 827 C C . ASN A 1 113 ? 1.283 -4.962 13.225 1.00 87.12 113 ASN A C 1
ATOM 829 O O . ASN A 1 113 ? 0.217 -5.508 13.490 1.00 87.12 113 ASN A O 1
ATOM 833 N N . ILE A 1 114 ? 1.579 -3.732 13.661 1.00 89.50 114 ILE A N 1
ATOM 834 C CA . ILE A 1 114 ? 0.650 -2.926 14.471 1.00 89.50 114 ILE A CA 1
ATOM 835 C C . ILE A 1 114 ? -0.659 -2.713 13.710 1.00 89.50 114 ILE A C 1
ATOM 837 O O . ILE A 1 114 ? -1.734 -2.959 14.250 1.00 89.50 114 ILE A O 1
ATOM 841 N N . PHE A 1 115 ? -0.576 -2.317 12.436 1.00 89.75 115 PHE A N 1
ATOM 842 C CA . PHE A 1 115 ? -1.752 -2.097 11.598 1.00 89.75 115 PHE A CA 1
ATOM 843 C C . PHE A 1 115 ? -2.615 -3.355 11.443 1.00 89.75 115 PHE A C 1
ATOM 845 O O . PHE A 1 115 ? -3.840 -3.270 11.507 1.00 89.75 115 PHE A O 1
ATOM 852 N N . ARG A 1 116 ? -1.984 -4.527 11.300 1.00 87.69 116 ARG A N 1
ATOM 853 C CA . ARG A 1 116 ? -2.669 -5.824 11.262 1.00 87.69 116 ARG A CA 1
ATOM 854 C C . ARG A 1 116 ? -3.372 -6.141 12.578 1.00 87.69 116 ARG A C 1
ATOM 856 O O . ARG A 1 116 ? -4.539 -6.518 12.556 1.00 87.69 116 ARG A O 1
ATOM 863 N N . SER A 1 117 ? -2.675 -6.005 13.704 1.00 89.62 117 SER A N 1
ATOM 864 C CA . SER A 1 117 ? -3.223 -6.301 15.034 1.00 89.62 117 SER A CA 1
ATOM 865 C C . SER A 1 117 ? -4.388 -5.380 15.388 1.00 89.62 117 SER A C 1
ATOM 867 O O . SER A 1 117 ? -5.355 -5.799 16.015 1.00 89.62 117 SER A O 1
ATOM 869 N N . GLU A 1 118 ? -4.321 -4.127 14.943 1.00 90.50 118 GLU A N 1
ATOM 870 C CA . GLU A 1 118 ? -5.353 -3.119 15.161 1.00 90.50 118 GLU A CA 1
ATOM 871 C C . GLU A 1 118 ? -6.519 -3.179 14.159 1.00 90.50 118 GLU A C 1
ATOM 873 O O . GLU A 1 118 ? -7.505 -2.459 14.338 1.00 90.50 118 GLU A O 1
ATOM 878 N N . TRP A 1 119 ? -6.420 -4.011 13.118 1.00 88.00 119 TRP A N 1
ATOM 879 C CA . TRP A 1 119 ? -7.326 -4.006 11.970 1.00 88.00 119 TRP A CA 1
ATOM 880 C C . TRP A 1 119 ? -8.795 -4.208 12.345 1.00 88.00 119 TRP A C 1
ATOM 882 O O . TRP A 1 119 ? -9.649 -3.457 11.880 1.00 88.00 119 TRP A O 1
ATOM 892 N N . SER A 1 120 ? -9.097 -5.175 13.215 1.00 87.25 120 SER A N 1
ATOM 893 C CA . SER A 1 1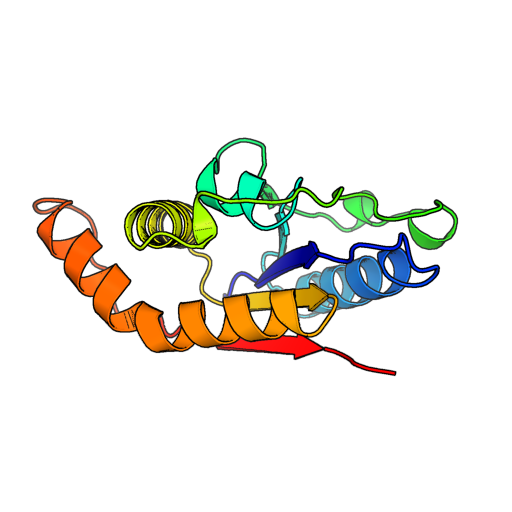20 ? -10.468 -5.439 13.676 1.00 87.25 120 SER A CA 1
ATOM 894 C C . SER A 1 120 ? -11.086 -4.206 14.336 1.00 87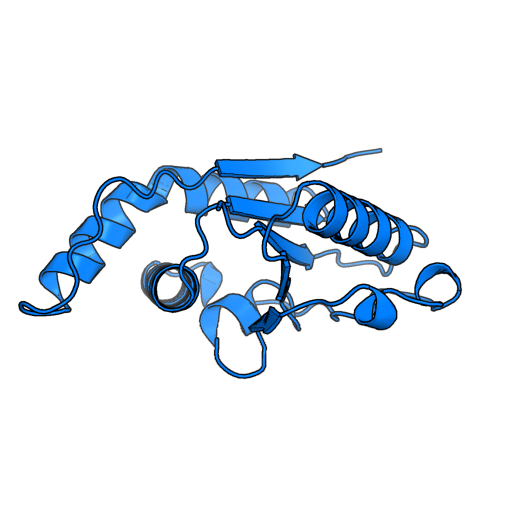.25 120 SER A C 1
ATOM 896 O O . SER A 1 120 ? -12.160 -3.765 13.938 1.00 87.25 120 SER A O 1
ATOM 898 N N . GLY A 1 121 ? -10.359 -3.575 15.260 1.00 88.75 121 GLY A N 1
ATOM 899 C CA . GLY A 1 121 ? -10.828 -2.365 15.932 1.00 88.75 121 GLY A CA 1
ATOM 900 C C . GLY A 1 121 ? -10.960 -1.160 14.995 1.00 88.75 121 GLY A C 1
ATOM 901 O O . GLY A 1 121 ? -11.808 -0.303 15.224 1.00 88.75 121 GLY A O 1
ATOM 902 N N . LEU A 1 122 ? -10.133 -1.070 13.945 1.00 88.56 122 LEU A N 1
ATOM 903 C CA . LEU A 1 122 ? -10.267 -0.026 12.921 1.00 88.56 122 LEU A CA 1
ATOM 904 C C . LEU A 1 122 ? -11.535 -0.235 12.086 1.00 88.56 122 LEU A C 1
ATOM 906 O O . LEU A 1 122 ? -12.241 0.731 11.808 1.00 88.56 12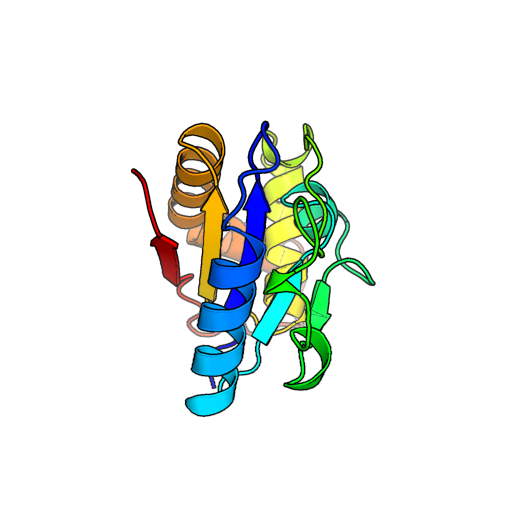2 LEU A O 1
ATOM 910 N N . LEU A 1 123 ? -11.848 -1.481 11.719 1.00 85.56 123 LEU A N 1
ATOM 911 C CA . LEU A 1 123 ? -13.083 -1.809 11.008 1.00 85.56 123 LEU A CA 1
ATOM 912 C C . LEU A 1 123 ? -14.322 -1.514 11.854 1.00 85.56 123 LEU A C 1
ATOM 914 O O . LEU A 1 123 ? -15.266 -0.922 11.337 1.00 85.56 123 LEU A O 1
ATOM 918 N N . ASP A 1 124 ? -14.309 -1.860 13.141 1.00 86.62 124 ASP A N 1
ATOM 919 C CA . ASP A 1 124 ? -15.420 -1.561 14.052 1.00 86.62 124 ASP A CA 1
ATOM 920 C C . ASP A 1 124 ? -15.659 -0.051 14.173 1.00 86.62 124 ASP A C 1
ATOM 922 O O . ASP A 1 124 ? -16.799 0.417 14.177 1.00 86.62 124 ASP A O 1
ATOM 926 N N . GLU A 1 125 ? -14.584 0.735 14.251 1.00 87.69 125 GLU A N 1
ATOM 927 C CA . GLU A 1 125 ? -14.670 2.194 14.295 1.00 87.69 125 GLU A CA 1
ATOM 928 C C . GLU A 1 125 ? -15.187 2.777 12.971 1.00 87.69 125 GLU A C 1
ATOM 930 O O . GLU A 1 125 ? -16.031 3.676 12.977 1.00 87.69 125 GLU A O 1
ATOM 935 N N . LEU A 1 126 ? -14.738 2.237 11.835 1.00 84.81 126 LEU A N 1
ATOM 936 C CA . LEU A 1 126 ? -15.228 2.622 10.511 1.00 84.81 126 LEU A CA 1
ATOM 937 C C . LEU A 1 126 ? -16.709 2.285 10.329 1.00 84.81 126 LEU A C 1
ATOM 939 O O . LEU A 1 126 ? -17.453 3.118 9.820 1.00 84.81 126 LEU A O 1
ATOM 943 N N . LEU A 1 127 ? -17.155 1.116 10.788 1.00 81.44 127 LEU A N 1
ATOM 944 C CA . LEU A 1 127 ? -18.564 0.716 10.761 1.00 81.44 127 LEU A CA 1
ATOM 945 C C . LEU A 1 127 ? -19.440 1.644 11.612 1.00 81.44 127 LEU A C 1
ATOM 947 O O . LEU A 1 127 ? -20.556 1.964 11.214 1.00 81.44 127 LEU A O 1
ATOM 951 N N . LYS A 1 128 ? -18.933 2.108 12.761 1.00 82.12 128 LYS A N 1
ATOM 952 C CA . LYS A 1 128 ? -19.642 3.072 13.620 1.00 82.12 128 LYS A CA 1
ATOM 953 C C . LYS A 1 128 ? -19.708 4.470 13.002 1.00 82.12 128 LYS A C 1
ATOM 955 O O . LYS A 1 128 ? -20.733 5.133 13.122 1.00 82.12 128 LYS A O 1
ATOM 960 N N . LYS A 1 129 ? -18.627 4.928 12.357 1.00 74.50 129 LYS A N 1
ATOM 961 C CA . LYS A 1 129 ? -18.557 6.253 11.711 1.00 74.50 129 LYS A CA 1
ATOM 962 C C . LYS A 1 129 ? -19.361 6.314 10.413 1.00 74.50 129 LYS A C 1
ATOM 964 O O . LYS A 1 129 ? -19.987 7.331 10.125 1.00 74.50 129 LYS A O 1
ATOM 969 N N . VAL A 1 130 ? -19.354 5.238 9.629 1.00 64.62 130 VAL A N 1
ATOM 970 C CA . VAL A 1 130 ? -20.094 5.143 8.367 1.00 64.62 130 VAL A CA 1
ATOM 971 C C . VAL A 1 130 ? -21.481 4.576 8.662 1.00 64.62 130 VAL A C 1
ATOM 973 O O . VAL A 1 130 ? -21.732 3.380 8.534 1.00 64.62 130 VAL A O 1
ATOM 976 N N . CYS A 1 131 ? -22.391 5.453 9.084 1.00 43.03 131 CYS A N 1
ATOM 977 C CA . CYS A 1 131 ? -23.796 5.125 9.304 1.00 43.03 131 CYS A CA 1
ATOM 978 C C . CYS A 1 131 ? -24.406 4.438 8.052 1.00 43.03 131 CYS A C 1
ATOM 980 O O . CYS A 1 131 ? -24.562 5.043 6.996 1.00 43.03 131 CYS A O 1
ATOM 982 N N . HIS A 1 132 ? -24.730 3.150 8.196 1.00 44.44 132 HIS A N 1
ATOM 983 C CA . HIS A 1 132 ? -25.738 2.372 7.459 1.00 44.44 132 HIS A CA 1
ATOM 984 C C . HIS A 1 132 ? -25.578 1.959 5.975 1.00 44.44 132 HIS A C 1
ATOM 986 O O . HIS A 1 132 ? -26.561 1.482 5.412 1.00 44.44 132 HIS A O 1
ATOM 992 N N . GLN A 1 133 ? -24.400 2.008 5.331 1.00 43.25 133 GLN A N 1
ATOM 993 C CA . GLN A 1 133 ? -24.309 1.570 3.912 1.00 43.25 133 GLN A CA 1
ATOM 994 C C . GLN A 1 133 ? -23.189 0.607 3.492 1.00 43.25 133 GLN A C 1
ATOM 996 O O . GLN A 1 133 ? -23.150 0.229 2.322 1.00 43.25 133 GLN A O 1
ATOM 1001 N N . MET A 1 134 ? -22.322 0.117 4.383 1.00 46.78 134 MET A N 1
ATOM 1002 C CA . MET A 1 134 ? -21.301 -0.861 3.972 1.00 46.78 134 MET A CA 1
ATOM 1003 C C . MET A 1 134 ? -21.246 -2.090 4.887 1.00 46.78 134 MET A C 1
ATOM 1005 O O . MET A 1 134 ? -20.688 -2.061 5.978 1.00 46.78 134 MET A O 1
ATOM 1009 N N . TYR A 1 135 ? -21.825 -3.199 4.415 1.00 42.97 135 TYR A N 1
ATOM 1010 C CA . TYR A 1 135 ? -21.686 -4.527 5.020 1.00 42.97 135 TYR A CA 1
ATOM 1011 C C . TYR A 1 135 ? -20.279 -5.087 4.743 1.00 42.97 135 TYR A C 1
ATOM 1013 O O . TYR A 1 135 ? -20.039 -5.719 3.714 1.00 42.97 135 TYR A O 1
ATOM 1021 N N . PHE A 1 136 ? -19.342 -4.899 5.673 1.00 52.91 136 PHE A N 1
ATOM 1022 C CA . PHE A 1 136 ? -18.017 -5.530 5.618 1.00 52.91 136 PHE A CA 1
ATOM 1023 C C . PHE A 1 136 ? -18.044 -6.913 6.274 1.00 52.91 136 PHE A C 1
ATOM 1025 O O . PHE A 1 136 ? -17.620 -7.099 7.412 1.00 52.91 136 PHE A O 1
ATOM 1032 N N . LYS A 1 137 ? -18.565 -7.918 5.563 1.00 38.47 137 LYS A N 1
ATOM 1033 C CA . LYS A 1 137 ? -18.519 -9.313 6.030 1.00 38.47 137 LYS A CA 1
ATOM 1034 C C . LYS A 1 137 ? -17.112 -9.897 5.818 1.00 38.47 137 LYS A C 1
ATOM 1036 O O . LYS A 1 137 ? -16.721 -10.163 4.687 1.00 38.47 137 LYS A O 1
ATOM 1041 N N . GLY A 1 138 ? -16.377 -10.135 6.908 1.00 45.16 138 GLY A N 1
ATOM 1042 C CA . GLY A 1 138 ? -15.260 -11.094 6.941 1.00 45.16 138 GLY A CA 1
ATOM 1043 C C . GLY A 1 138 ? -13.911 -10.638 6.369 1.00 45.16 138 GLY A C 1
ATOM 1044 O O . GLY A 1 138 ? -13.134 -11.479 5.922 1.00 45.16 138 GLY A O 1
ATOM 1045 N N . ALA A 1 139 ? -13.593 -9.341 6.374 1.00 48.22 139 ALA A N 1
ATOM 1046 C CA . ALA A 1 139 ? -12.297 -8.855 5.896 1.00 48.22 139 ALA A CA 1
ATOM 1047 C C . ALA A 1 139 ? -11.179 -9.088 6.934 1.00 48.22 139 ALA A C 1
ATOM 1049 O O . ALA A 1 139 ? -10.798 -8.177 7.666 1.00 48.22 139 ALA A O 1
ATOM 1050 N N . SER A 1 140 ? -10.626 -10.300 7.003 1.00 50.09 140 SER A N 1
ATOM 1051 C CA . SER A 1 140 ? -9.346 -10.534 7.683 1.00 50.09 140 SER A CA 1
ATOM 1052 C C . SER A 1 140 ? -8.216 -9.903 6.863 1.00 50.09 140 SER A C 1
ATOM 1054 O O . SER A 1 140 ? -8.032 -10.287 5.704 1.00 50.09 140 SER A O 1
ATOM 1056 N N . LEU A 1 141 ? -7.458 -8.959 7.434 1.00 46.47 141 LEU A N 1
ATOM 1057 C CA . LEU A 1 141 ? -6.260 -8.437 6.774 1.00 46.47 141 LEU A CA 1
ATOM 1058 C C . LEU A 1 141 ? -5.117 -9.442 6.915 1.00 46.47 141 LEU A C 1
ATOM 1060 O O . LEU A 1 141 ? -4.545 -9.610 7.995 1.00 46.47 141 LEU A O 1
ATOM 1064 N N . ASN A 1 142 ? -4.756 -10.095 5.814 1.00 54.03 142 ASN A N 1
ATOM 1065 C CA . ASN A 1 142 ? -3.536 -10.892 5.775 1.00 54.03 142 ASN A CA 1
ATOM 1066 C C . ASN A 1 142 ? -2.370 -9.982 5.399 1.00 54.03 142 ASN A C 1
ATOM 1068 O O . ASN A 1 142 ? -2.248 -9.567 4.243 1.00 54.03 142 ASN A O 1
ATOM 1072 N N . CYS A 1 143 ? -1.510 -9.673 6.370 1.00 46.09 143 CYS A N 1
ATOM 1073 C CA . CYS A 1 143 ? -0.238 -9.024 6.076 1.00 46.09 143 CYS A CA 1
ATOM 1074 C C . CYS A 1 143 ? 0.829 -10.085 5.805 1.00 46.09 143 CYS A C 1
ATOM 1076 O O . CYS A 1 143 ? 1.144 -10.877 6.695 1.00 46.09 143 CYS A O 1
ATOM 1078 N N . ILE A 1 144 ? 1.385 -10.085 4.594 1.00 50.12 144 ILE A N 1
ATOM 1079 C CA . ILE A 1 144 ? 2.542 -10.908 4.231 1.00 50.12 144 ILE A CA 1
ATOM 1080 C C . ILE A 1 144 ? 3.753 -9.981 4.161 1.00 50.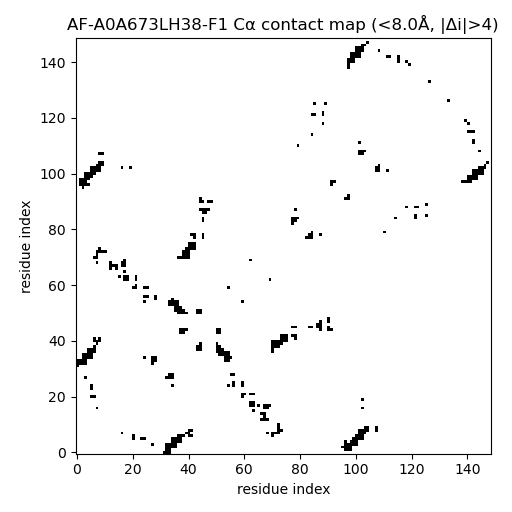12 144 ILE A C 1
ATOM 1082 O O . ILE A 1 144 ? 3.894 -9.184 3.234 1.00 50.12 144 ILE A O 1
ATOM 1086 N N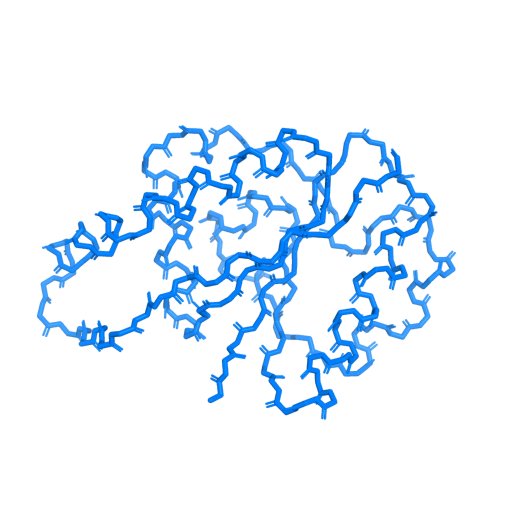 . ALA A 1 145 ? 4.618 -10.082 5.163 1.00 41.91 145 ALA A N 1
ATOM 1087 C CA . ALA A 1 145 ? 5.919 -9.430 5.183 1.00 41.91 145 ALA A CA 1
ATOM 1088 C C . ALA A 1 145 ? 6.976 -10.348 4.543 1.00 41.91 145 ALA A C 1
ATOM 1090 O O . ALA A 1 145 ? 7.065 -11.524 4.890 1.00 41.91 145 ALA A O 1
ATOM 1091 N N . LYS A 1 146 ? 7.769 -9.812 3.611 1.00 38.28 146 LYS A N 1
ATOM 1092 C CA . LYS A 1 146 ? 8.950 -10.452 2.995 1.00 38.28 146 LYS A CA 1
ATOM 1093 C C . LYS A 1 146 ? 9.937 -9.333 2.625 1.00 38.28 146 LYS A C 1
ATOM 1095 O O . LYS A 1 146 ? 9.493 -8.342 2.053 1.00 38.28 146 LYS A O 1
ATOM 1100 N N . MET A 1 147 ? 11.247 -9.406 2.847 1.00 34.56 147 MET A N 1
ATOM 1101 C CA . MET A 1 147 ? 12.093 -10.292 3.655 1.00 34.56 147 MET A CA 1
ATOM 1102 C C . MET A 1 147 ? 13.323 -9.466 4.084 1.00 34.56 147 MET A C 1
ATOM 1104 O O . MET A 1 147 ? 13.679 -8.520 3.378 1.00 34.56 147 MET A O 1
ATOM 110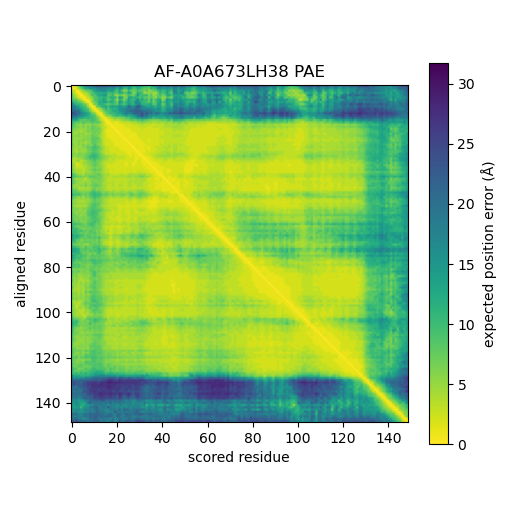8 N N . ASN A 1 148 ? 13.913 -9.832 5.224 1.00 31.00 148 ASN A N 1
ATOM 1109 C CA . ASN A 1 148 ? 15.245 -9.419 5.671 1.00 31.00 148 ASN A CA 1
ATOM 1110 C C . ASN A 1 148 ? 16.327 -10.151 4.863 1.00 31.00 148 ASN A C 1
ATOM 1112 O O . ASN A 1 148 ? 16.146 -11.338 4.586 1.00 31.00 148 ASN A O 1
ATOM 1116 N N . ASP A 1 149 ? 17.433 -9.459 4.587 1.00 30.83 149 ASP A N 1
ATOM 1117 C CA . ASP A 1 149 ? 18.772 -10.061 4.600 1.00 30.83 149 ASP A CA 1
ATOM 1118 C C . ASP A 1 149 ? 19.452 -9.635 5.908 1.00 30.83 149 ASP A C 1
ATOM 1120 O O . ASP A 1 149 ? 19.325 -8.434 6.256 1.00 30.83 149 ASP A O 1
#

Nearest PDB structures (foldseek):
  4xyk-assembly1_B  TM=9.399E-01  e=2.475E-16  Homo sapiens
  7tff-assembly1_B  TM=9.431E-01  e=2.978E-16  Homo sapiens
  4xyk-assembly1_C  TM=9.409E-01  e=5.872E-16  Homo sapiens
  8w2h-assembly1_A  TM=9.172E-01  e=4.313E-16  Homo sapiens
  4xz2-assembly1_D  TM=8.763E-01  e=2.145E-15  Homo sapiens

pLDDT: mean 77.16, std 16.29, range [30.83, 91.31]

Secondary structure (DSSP, 8-state):
--EEEEEEE-SS--TTHHHHHHHHHHHHHHTT--EEEETTTHHHHHH-GGGEEE--GGGGSS-TTSSS-TT-----SGGGSHHHHHHHHHHHHHTTEEEEEEEE-HHHHHHHHHHHHTHHHHHHHHHHHS-SS--------EEEE----

InterPro domains:
  IPR000023 Phosphofructokinase domain [PF00365] (14-121)
  IPR022953 ATP-dependent 6-phosphofructokinase [PR00476] (7-26)
  IPR022953 ATP-dependent 6-phosphofructokinase [PR00476] (32-45)
  IPR022953 ATP-dependent 6-phosphofructokinase [PR00476] (96-112)
  IPR035966 Phosphofructokinase superfamily [SSF53784] (14-119)

Radius of gyration: 14.78 Å; Cα contacts (8 Å, |Δi|>4): 245; chains: 1; bounding box: 45×27×34 Å

Foldseek 3Di:
DAEEEEEEAEPDLDLCQLVVVLVVLVVCVVVVHFYWYAAQGLVSLLVADPRTGTDDNVNSPPSSPDTGHPRYHHDDPLLVDPNSLLSSLVNCVVVNHQEYEYEYDPVRVVSLVVSLVCNVVSVVVVCVVPPDDDDPPDRRYHYDYDDDD